Protein AF-A0A416HB13-F1 (afdb_monomer_lite)

pLDDT: mean 96.45, std 3.59, range [80.69, 98.94]

Structure (mmCIF, N/CA/C/O backbone):
data_AF-A0A416HB13-F1
#
_entry.id   AF-A0A416HB13-F1
#
loop_
_atom_site.group_PDB
_atom_site.id
_atom_site.type_symbol
_atom_site.label_atom_id
_atom_site.label_alt_id
_atom_site.label_comp_id
_atom_site.label_asym_id
_atom_site.label_entity_id
_atom_site.label_seq_id
_atom_site.pdbx_PDB_ins_code
_atom_site.Cartn_x
_atom_site.Cartn_y
_atom_site.Cartn_z
_atom_site.occupancy
_atom_site.B_iso_or_equiv
_atom_site.auth_seq_id
_atom_site.auth_comp_id
_atom_site.auth_asym_id
_atom_site.auth_atom_id
_atom_site.pdbx_PDB_model_num
ATOM 1 N N . MET A 1 1 ? -13.829 10.464 8.762 1.00 92.12 1 MET A N 1
ATOM 2 C CA . MET A 1 1 ? -14.070 9.004 8.730 1.00 92.12 1 MET A CA 1
ATOM 3 C C . MET A 1 1 ? -15.323 8.611 9.512 1.00 92.12 1 MET A C 1
ATOM 5 O O . MET A 1 1 ? -16.107 7.849 8.977 1.00 92.12 1 MET A O 1
ATOM 9 N N . GLN A 1 2 ? -15.575 9.172 10.703 1.00 96.19 2 GLN A N 1
ATOM 10 C CA . GLN A 1 2 ? -16.779 8.863 11.492 1.00 96.19 2 GLN A CA 1
ATOM 11 C C . GLN A 1 2 ? -18.097 9.027 10.715 1.00 96.19 2 GLN A C 1
ATOM 13 O O . GLN A 1 2 ? -18.885 8.095 10.679 1.00 96.19 2 GLN A O 1
ATOM 18 N N . THR A 1 3 ? -18.290 10.145 10.009 1.00 97.69 3 THR A N 1
ATOM 19 C CA . THR A 1 3 ? -19.457 10.354 9.130 1.00 97.69 3 THR A CA 1
ATOM 20 C C . THR A 1 3 ? -19.602 9.251 8.074 1.00 97.69 3 THR A C 1
ATOM 22 O O . THR A 1 3 ? -20.698 8.751 7.861 1.00 97.69 3 THR A O 1
ATOM 25 N N . LEU A 1 4 ? -18.497 8.801 7.461 1.00 97.19 4 LEU A N 1
ATOM 26 C CA . LEU A 1 4 ? -18.526 7.704 6.480 1.00 97.19 4 LEU A CA 1
ATOM 27 C C . LEU A 1 4 ? -19.013 6.392 7.115 1.00 97.19 4 LEU A C 1
ATOM 29 O O . LEU A 1 4 ? -19.756 5.645 6.489 1.00 97.19 4 LEU A O 1
ATOM 33 N N . ARG A 1 5 ? -18.623 6.109 8.361 1.00 97.81 5 ARG A N 1
ATOM 34 C CA . ARG A 1 5 ? -19.101 4.925 9.083 1.00 97.81 5 ARG A CA 1
ATOM 35 C C . ARG A 1 5 ? -20.570 5.061 9.474 1.00 97.81 5 ARG A C 1
ATOM 37 O O . ARG A 1 5 ? -21.370 4.195 9.144 1.00 97.81 5 ARG A O 1
ATOM 44 N N . ASP A 1 6 ? -20.899 6.134 10.187 1.00 97.94 6 ASP A N 1
ATOM 45 C CA . ASP A 1 6 ? -22.176 6.278 10.892 1.00 97.94 6 ASP A CA 1
ATOM 46 C C . ASP A 1 6 ? -23.327 6.588 9.933 1.00 97.94 6 ASP A C 1
ATOM 48 O O . ASP A 1 6 ? -24.427 6.069 10.103 1.00 97.94 6 ASP A O 1
ATOM 52 N N . GLU A 1 7 ? -23.075 7.403 8.907 1.00 98.31 7 GLU A N 1
ATOM 53 C CA . GLU A 1 7 ? -24.117 7.830 7.971 1.00 98.31 7 GLU A CA 1
ATOM 54 C C . GLU A 1 7 ? -24.127 6.996 6.687 1.00 98.31 7 GLU A C 1
ATOM 56 O O . GLU A 1 7 ? -25.192 6.775 6.116 1.00 98.31 7 GLU A O 1
ATOM 61 N N . TRP A 1 8 ? -22.958 6.553 6.203 1.00 98.06 8 TRP A N 1
ATOM 62 C CA . TRP A 1 8 ? -22.847 5.855 4.911 1.00 98.06 8 TRP A CA 1
ATOM 63 C C . TRP A 1 8 ? -22.631 4.343 5.065 1.00 98.06 8 TRP A C 1
ATOM 65 O O . TRP A 1 8 ? -22.630 3.623 4.068 1.00 98.06 8 TRP A O 1
ATOM 75 N N . GLY A 1 9 ? -22.451 3.842 6.292 1.00 97.62 9 GLY A N 1
ATOM 76 C CA . GLY A 1 9 ? -22.252 2.416 6.562 1.00 97.62 9 GLY A CA 1
ATOM 77 C C . GLY A 1 9 ? -20.906 1.868 6.078 1.00 97.62 9 GLY A C 1
ATOM 78 O O . GLY A 1 9 ? -20.760 0.657 5.913 1.00 97.62 9 GLY A O 1
ATOM 79 N N . VAL A 1 10 ? -19.921 2.734 5.823 1.00 98.06 10 VAL A N 1
ATOM 80 C CA . VAL A 1 10 ? -18.596 2.321 5.349 1.00 98.06 10 VAL A CA 1
ATOM 81 C C . VAL A 1 10 ? -17.853 1.586 6.464 1.00 98.06 10 VAL A C 1
ATOM 83 O O . VAL A 1 10 ? -17.742 2.082 7.583 1.00 98.06 10 VAL A O 1
ATOM 86 N N . ASN A 1 11 ? -17.277 0.428 6.142 1.00 97.88 11 ASN A N 1
ATOM 87 C CA . ASN A 1 11 ? -16.439 -0.355 7.056 1.00 97.88 11 ASN A CA 1
ATOM 88 C C . ASN A 1 11 ? -14.962 -0.422 6.631 1.00 97.88 11 ASN A C 1
ATOM 90 O O . ASN A 1 11 ? -14.164 -1.031 7.339 1.00 97.88 11 ASN A O 1
ATOM 94 N N . LEU A 1 12 ? -14.595 0.188 5.499 1.00 98.44 12 LEU A N 1
ATOM 95 C CA . LEU A 1 12 ? -13.238 0.203 4.960 1.00 98.44 12 LEU A CA 1
ATOM 96 C C . LEU A 1 12 ? -12.917 1.561 4.326 1.00 98.44 12 LEU A C 1
ATOM 98 O O . LEU A 1 12 ? -13.690 2.056 3.509 1.00 98.44 12 LEU A O 1
ATOM 102 N N . LEU A 1 13 ? -11.757 2.137 4.649 1.00 98.25 13 LEU A N 1
ATOM 103 C CA . LEU A 1 13 ? -11.190 3.273 3.912 1.00 98.25 13 LEU A CA 1
ATOM 104 C C . LEU A 1 13 ? -9.959 2.830 3.112 1.00 98.25 13 LEU A C 1
ATOM 106 O O . LEU A 1 13 ? -9.064 2.194 3.658 1.00 98.25 13 LEU A O 1
ATOM 110 N N . ARG A 1 14 ? -9.861 3.230 1.843 1.00 98.69 14 ARG A N 1
ATOM 111 C CA . ARG A 1 14 ? -8.649 3.060 1.029 1.00 98.69 14 ARG A CA 1
ATOM 112 C C . ARG A 1 14 ? -7.880 4.375 0.930 1.00 98.69 14 ARG A C 1
ATOM 114 O O . ARG A 1 14 ? -8.445 5.380 0.506 1.00 98.69 14 ARG A O 1
ATOM 121 N N . MET A 1 15 ? -6.608 4.371 1.322 1.00 98.25 15 MET A N 1
ATOM 122 C CA . MET A 1 15 ? -5.732 5.545 1.290 1.00 98.25 15 MET A CA 1
ATOM 123 C C . MET A 1 15 ? -4.755 5.451 0.119 1.00 98.25 15 MET A C 1
ATOM 125 O O . MET A 1 15 ? -3.716 4.802 0.234 1.00 98.25 15 MET A 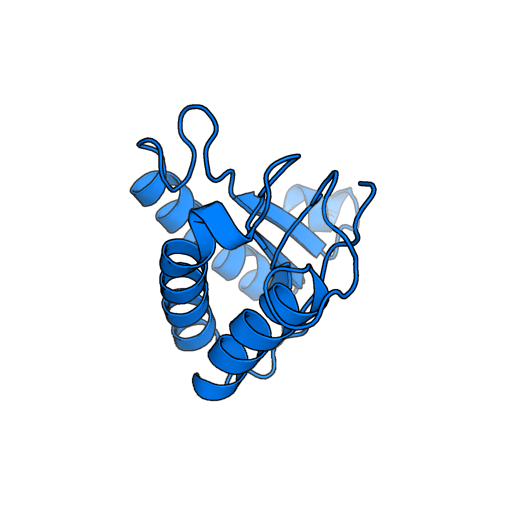O 1
ATOM 129 N N . ALA A 1 16 ? -5.088 6.126 -0.981 1.00 98.00 16 ALA A N 1
ATOM 130 C CA . ALA A 1 16 ? -4.252 6.191 -2.177 1.00 98.00 16 ALA A CA 1
ATOM 131 C C . ALA A 1 16 ? -2.987 7.030 -1.922 1.00 98.00 16 ALA A C 1
ATOM 133 O O . ALA A 1 16 ? -3.039 8.264 -1.884 1.00 98.00 16 ALA A O 1
ATOM 134 N N . CYS A 1 17 ? -1.847 6.367 -1.731 1.00 97.94 17 CYS A N 1
ATOM 135 C CA . CYS A 1 17 ? -0.556 7.008 -1.495 1.00 97.94 17 CYS A CA 1
ATOM 136 C C . CYS A 1 17 ? 0.197 7.139 -2.824 1.00 97.94 17 CYS A C 1
ATOM 138 O O . CYS A 1 17 ? 1.012 6.280 -3.162 1.00 97.94 17 CYS A O 1
ATOM 140 N N . TYR A 1 18 ? -0.103 8.199 -3.585 1.00 97.25 18 TYR A N 1
ATOM 141 C CA . TYR A 1 18 ? 0.565 8.512 -4.858 1.00 97.25 18 TYR A CA 1
ATOM 142 C C . TYR A 1 18 ? 2.085 8.465 -4.715 1.00 97.25 18 TYR A C 1
ATOM 144 O O . TYR A 1 18 ? 2.623 8.889 -3.691 1.00 97.25 18 TYR A O 1
ATOM 152 N N . VAL A 1 19 ? 2.780 7.977 -5.743 1.00 96.81 19 VAL A N 1
ATOM 153 C CA . VAL A 1 19 ? 4.217 7.683 -5.669 1.00 96.81 19 VAL A CA 1
ATOM 154 C C . VAL A 1 19 ? 5.028 8.735 -6.417 1.00 96.81 19 VAL A C 1
ATOM 156 O O . VAL A 1 19 ? 5.714 9.544 -5.794 1.00 96.81 19 VAL A O 1
ATOM 159 N N . THR A 1 20 ? 4.931 8.734 -7.743 1.00 94.81 20 THR A N 1
ATOM 160 C CA . THR A 1 20 ? 5.782 9.483 -8.685 1.00 94.81 20 THR A CA 1
ATOM 161 C C . THR A 1 20 ? 5.172 10.824 -9.092 1.00 94.81 20 THR A C 1
ATOM 163 O O . THR A 1 20 ? 5.891 11.763 -9.446 1.00 94.81 20 THR A O 1
ATOM 166 N N . GLN A 1 21 ? 3.844 10.923 -9.034 1.00 93.06 21 GLN A N 1
ATOM 167 C CA . GLN A 1 21 ? 3.069 12.083 -9.457 1.00 93.06 21 GLN A CA 1
ATOM 168 C C . GLN A 1 21 ? 3.374 13.311 -8.584 1.00 93.06 21 GLN A C 1
ATOM 170 O O . GLN A 1 21 ? 4.052 13.223 -7.561 1.00 93.06 21 GLN A O 1
ATOM 175 N N . TYR A 1 22 ? 2.908 14.490 -9.001 1.00 92.69 22 TYR A N 1
ATOM 176 C CA . TYR A 1 22 ? 3.120 15.733 -8.253 1.00 92.69 22 TYR A CA 1
ATOM 177 C C . TYR A 1 22 ? 2.639 15.603 -6.798 1.00 92.69 22 TYR A C 1
ATOM 179 O O . TYR A 1 22 ? 1.507 15.187 -6.560 1.00 92.69 22 TYR A O 1
ATOM 187 N N . ASN A 1 23 ? 3.499 15.961 -5.836 1.00 94.94 23 ASN A N 1
ATOM 188 C CA . ASN A 1 23 ? 3.284 15.749 -4.398 1.00 94.94 23 ASN A CA 1
ATOM 189 C C . ASN A 1 23 ? 3.077 14.275 -3.994 1.00 94.94 23 ASN A C 1
ATOM 191 O O . ASN A 1 23 ? 2.475 13.995 -2.958 1.00 94.94 23 ASN A O 1
ATOM 195 N N . GLY A 1 24 ? 3.582 13.332 -4.790 1.00 97.06 24 GLY A N 1
ATOM 196 C CA . GLY A 1 24 ? 3.658 11.916 -4.448 1.00 97.06 24 GLY A CA 1
ATOM 197 C C . GLY A 1 24 ? 4.782 11.609 -3.456 1.00 97.06 24 GLY A C 1
ATOM 198 O O . GLY A 1 24 ? 5.614 12.461 -3.126 1.00 97.06 24 GLY A O 1
ATOM 199 N N . TYR A 1 25 ? 4.828 10.368 -2.980 1.00 97.94 25 TYR A N 1
ATOM 200 C CA . TYR A 1 25 ? 5.757 9.896 -1.958 1.00 97.94 25 TYR A CA 1
ATOM 201 C C . TYR A 1 25 ? 7.219 10.132 -2.339 1.00 97.94 25 TYR A C 1
ATOM 203 O O . TYR A 1 25 ? 8.009 10.563 -1.505 1.00 97.94 25 TYR A O 1
ATOM 211 N N . THR A 1 26 ? 7.576 9.926 -3.609 1.00 96.56 26 THR A N 1
ATOM 212 C CA . THR A 1 26 ? 8.931 10.170 -4.124 1.00 96.56 26 THR A CA 1
ATOM 213 C C . THR A 1 26 ? 9.109 11.572 -4.706 1.00 96.56 26 THR A C 1
ATOM 215 O O . THR A 1 26 ? 10.166 11.872 -5.253 1.00 96.56 26 THR A O 1
ATOM 218 N N . ASN A 1 27 ? 8.092 12.432 -4.619 1.00 96.06 27 ASN A N 1
ATOM 219 C CA . ASN A 1 27 ? 8.055 13.740 -5.268 1.00 96.06 27 ASN A CA 1
ATOM 220 C C . ASN A 1 27 ? 7.499 14.825 -4.327 1.00 96.06 27 ASN A C 1
ATOM 222 O O . ASN A 1 27 ? 6.475 15.452 -4.592 1.00 96.06 27 ASN A O 1
ATOM 226 N N . GLY A 1 28 ? 8.164 15.014 -3.183 1.00 96.00 28 GLY A N 1
ATOM 227 C CA . GLY A 1 28 ? 7.874 16.092 -2.225 1.00 96.00 28 GLY A CA 1
ATOM 228 C C . GLY 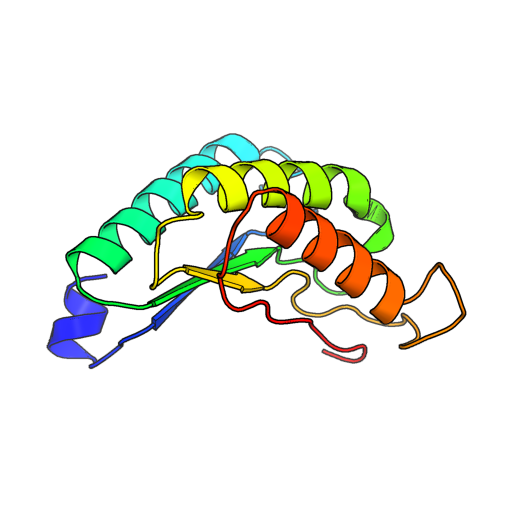A 1 28 ? 6.698 15.847 -1.270 1.00 96.00 28 GLY A C 1
ATOM 229 O O . GLY A 1 28 ? 6.519 16.615 -0.329 1.00 96.00 28 GLY A O 1
ATOM 230 N N . GLY A 1 29 ? 5.926 14.772 -1.454 1.00 98.06 29 GLY A N 1
ATOM 231 C CA . GLY A 1 29 ? 4.749 14.447 -0.641 1.00 98.06 29 GLY A CA 1
ATOM 232 C C . GLY A 1 29 ? 4.996 13.564 0.580 1.00 98.06 29 GLY A C 1
ATOM 233 O O . GLY A 1 29 ? 4.071 13.361 1.366 1.00 98.06 29 GLY A O 1
ATOM 234 N N . GLN A 1 30 ? 6.214 13.040 0.761 1.00 98.19 30 GLN A N 1
ATOM 235 C CA . GLN A 1 30 ? 6.514 11.993 1.745 1.00 98.19 30 GLN A CA 1
ATOM 236 C C . GLN A 1 30 ? 5.988 12.298 3.155 1.00 98.19 30 GLN A C 1
ATOM 238 O O . GLN A 1 30 ? 5.219 11.512 3.699 1.00 98.19 30 GLN A O 1
ATOM 243 N N . SER A 1 31 ? 6.351 13.445 3.738 1.00 98.25 31 SER A N 1
ATOM 244 C CA . SER A 1 31 ? 5.964 13.790 5.115 1.00 98.25 31 SER A CA 1
ATOM 245 C C . SER A 1 31 ? 4.451 13.934 5.294 1.00 98.25 31 SER A C 1
ATOM 247 O O . SER A 1 31 ? 3.906 13.553 6.330 1.00 98.25 31 SER A O 1
ATOM 249 N N . LEU A 1 32 ? 3.762 14.481 4.287 1.00 98.19 32 LEU A N 1
ATOM 250 C CA . LEU A 1 32 ? 2.311 14.641 4.324 1.00 98.19 32 LEU A CA 1
ATOM 251 C C . LEU A 1 32 ? 1.618 13.280 4.231 1.00 98.19 32 LEU A C 1
ATOM 253 O O . LEU A 1 32 ? 0.748 12.987 5.049 1.00 98.19 32 LEU A O 1
ATOM 257 N N . ILE A 1 33 ? 2.025 12.445 3.272 1.00 98.62 33 ILE A N 1
ATOM 258 C CA . ILE A 1 33 ? 1.495 11.087 3.103 1.00 98.62 33 ILE A CA 1
ATOM 259 C C . ILE A 1 33 ? 1.757 10.265 4.366 1.00 98.62 33 ILE A C 1
ATOM 261 O O . ILE A 1 33 ? 0.840 9.630 4.880 1.00 98.62 33 ILE A O 1
ATOM 265 N N . ASP A 1 34 ? 2.965 10.352 4.928 1.00 98.62 34 ASP A N 1
ATOM 266 C CA . ASP A 1 34 ? 3.318 9.659 6.161 1.00 98.62 34 ASP A CA 1
ATOM 267 C C . ASP A 1 34 ? 2.376 10.039 7.313 1.00 98.62 34 ASP A C 1
ATOM 269 O O . ASP A 1 34 ? 1.849 9.163 8.004 1.00 98.62 34 ASP A O 1
ATOM 273 N N . SER A 1 35 ? 2.133 11.342 7.500 1.00 98.62 35 SER A N 1
ATOM 274 C CA . SER A 1 35 ? 1.212 11.848 8.521 1.00 98.62 35 SER A CA 1
ATOM 275 C C . SER A 1 35 ? -0.227 11.395 8.276 1.00 98.62 35 SER A C 1
ATOM 277 O O . SER A 1 35 ? -0.942 11.108 9.235 1.00 98.62 35 SER A O 1
ATOM 279 N N . LYS A 1 36 ? -0.665 11.336 7.014 1.00 98.50 36 LYS A N 1
ATOM 280 C CA . LYS A 1 36 ? -2.031 10.934 6.660 1.00 98.50 36 LYS A CA 1
ATOM 281 C C . LYS A 1 36 ? -2.267 9.439 6.813 1.00 98.50 36 LYS A C 1
ATOM 283 O O . LYS A 1 36 ? -3.352 9.063 7.245 1.00 98.50 36 LYS A O 1
ATOM 288 N N . ILE A 1 37 ? -1.258 8.604 6.567 1.00 98.69 37 ILE A N 1
ATOM 289 C CA . ILE A 1 37 ? -1.324 7.174 6.887 1.00 98.69 37 ILE A CA 1
ATOM 290 C C . ILE A 1 37 ? -1.500 6.987 8.395 1.00 98.69 37 ILE A C 1
ATOM 292 O O . ILE A 1 37 ? -2.392 6.254 8.808 1.00 98.69 37 ILE A O 1
ATOM 296 N N . VAL A 1 38 ? -0.709 7.678 9.225 1.00 98.44 38 VAL A N 1
ATOM 297 C CA . VAL A 1 38 ? -0.832 7.566 10.690 1.00 98.44 38 VAL A CA 1
ATOM 298 C C . VAL A 1 38 ? -2.220 7.992 11.167 1.00 98.44 38 VAL A C 1
ATOM 300 O O . VAL A 1 38 ? -2.862 7.249 11.907 1.00 98.44 38 VAL A O 1
ATOM 303 N N . GLU A 1 39 ? -2.702 9.147 10.705 1.00 98.38 39 GLU A N 1
ATOM 304 C CA . GLU A 1 39 ? -4.040 9.657 11.025 1.00 98.38 39 GLU A CA 1
ATOM 305 C C . GLU A 1 39 ? -5.140 8.675 10.592 1.00 98.38 39 GLU A C 1
ATOM 307 O O . GLU A 1 39 ? -6.021 8.334 11.380 1.00 98.38 39 GLU A O 1
ATOM 312 N N . GLY A 1 40 ? -5.075 8.183 9.353 1.00 98.31 40 GLY A N 1
ATOM 313 C CA . GLY A 1 40 ? -6.087 7.299 8.785 1.00 98.31 40 GLY A CA 1
ATOM 314 C C . GLY A 1 40 ? -6.103 5.907 9.412 1.00 98.31 40 GLY A C 1
ATOM 315 O O . GLY A 1 40 ? -7.179 5.402 9.725 1.00 98.31 40 GLY A O 1
ATOM 316 N N . VAL A 1 41 ? -4.941 5.294 9.659 1.00 98.69 41 VAL A N 1
ATOM 317 C CA . VAL A 1 41 ? -4.875 3.985 10.331 1.00 98.69 41 VAL A CA 1
ATOM 318 C C . VAL A 1 41 ? -5.407 4.077 11.758 1.00 98.69 41 VAL A C 1
ATOM 320 O O . VAL A 1 41 ? -6.196 3.222 12.167 1.00 98.69 41 VAL A O 1
ATOM 323 N N . GLN A 1 42 ? -5.028 5.125 12.496 1.00 98.19 42 GLN A N 1
ATOM 324 C CA . GLN A 1 42 ? -5.499 5.322 13.865 1.00 98.19 42 GLN A CA 1
ATOM 325 C C . GLN A 1 42 ? -7.015 5.543 13.903 1.00 98.19 42 GLN A C 1
ATOM 327 O O . GLN A 1 42 ? -7.715 4.855 14.645 1.00 98.19 42 GLN A O 1
ATOM 332 N N . ALA A 1 43 ? -7.537 6.428 13.048 1.00 98.25 43 ALA A N 1
ATOM 333 C CA . ALA A 1 43 ? -8.972 6.680 12.963 1.00 98.25 43 ALA A CA 1
ATOM 334 C C . ALA A 1 43 ? -9.753 5.410 12.590 1.00 98.25 43 ALA A C 1
ATOM 336 O O . ALA A 1 43 ? -10.783 5.123 13.195 1.00 98.25 43 ALA A O 1
ATOM 337 N N . ALA A 1 44 ? -9.256 4.614 11.637 1.00 98.44 44 ALA A N 1
ATOM 338 C CA . ALA A 1 44 ? -9.896 3.356 11.264 1.00 98.44 44 ALA A CA 1
ATOM 339 C C . ALA A 1 44 ? -9.916 2.368 12.437 1.00 98.44 44 ALA A C 1
ATOM 341 O O . ALA A 1 44 ? -10.949 1.755 12.702 1.00 98.44 44 ALA A O 1
ATOM 342 N N . LYS A 1 45 ? -8.813 2.260 13.191 1.00 98.06 45 LYS A N 1
ATOM 343 C CA . LYS A 1 45 ? -8.733 1.381 14.365 1.00 98.06 45 LYS A CA 1
ATOM 344 C C . LYS A 1 45 ? -9.727 1.787 15.452 1.00 98.06 45 LYS A C 1
ATOM 346 O O . LYS A 1 45 ? -10.456 0.932 15.948 1.00 98.06 45 LYS A O 1
ATOM 351 N N . GLU A 1 46 ? -9.784 3.072 15.795 1.00 98.06 46 GLU A N 1
ATOM 352 C CA . GLU A 1 46 ? -10.702 3.614 16.810 1.00 98.06 46 GLU A CA 1
ATOM 353 C C . GLU A 1 46 ? -12.171 3.450 16.421 1.00 98.06 46 GLU A C 1
ATOM 355 O O . GLU A 1 46 ? -13.029 3.207 17.270 1.00 98.06 46 GLU A O 1
ATOM 360 N N . LEU A 1 47 ? -12.467 3.560 15.126 1.00 98.12 47 LEU A N 1
ATOM 361 C CA . LEU A 1 47 ? -13.825 3.461 14.611 1.00 98.12 47 LEU A CA 1
ATOM 362 C C . LEU A 1 47 ? -14.268 2.019 14.321 1.00 98.12 47 LEU A C 1
ATOM 364 O O . LEU A 1 47 ? -15.438 1.832 13.981 1.00 98.12 47 LEU A O 1
ATOM 368 N N . GLY A 1 48 ? -13.381 1.027 14.469 1.00 98.00 48 GLY A N 1
ATOM 369 C CA . GLY A 1 48 ? -13.665 -0.381 14.171 1.00 98.00 48 GLY A CA 1
ATOM 370 C C . GLY A 1 48 ? -13.768 -0.684 12.672 1.00 98.00 48 GLY A C 1
ATOM 371 O O . GLY A 1 48 ? -14.532 -1.557 12.270 1.00 98.00 48 GLY A O 1
ATOM 372 N N . MET A 1 49 ? -13.035 0.060 11.844 1.00 98.62 49 MET A N 1
ATOM 373 C CA . MET A 1 49 ? -13.009 -0.058 10.386 1.00 98.62 49 MET A CA 1
ATOM 374 C C . MET A 1 49 ? -11.688 -0.658 9.895 1.00 98.62 49 MET A C 1
ATOM 376 O O . MET A 1 49 ? -10.636 -0.506 10.522 1.00 98.62 49 MET A O 1
ATOM 380 N N . TYR A 1 50 ? -11.734 -1.273 8.718 1.00 98.81 50 TYR A N 1
ATOM 381 C CA . TYR A 1 50 ? -10.552 -1.636 7.949 1.00 98.81 50 TY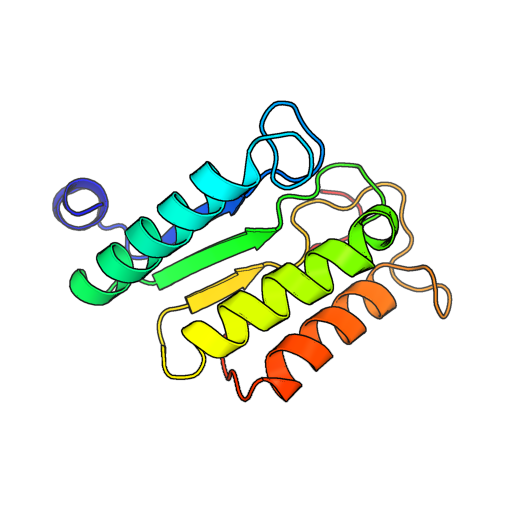R A CA 1
ATOM 382 C C . TYR A 1 50 ? -9.939 -0.421 7.251 1.00 98.81 50 TYR A C 1
ATOM 384 O O . TYR A 1 50 ? -10.615 0.563 6.936 1.00 98.81 50 TYR A O 1
ATOM 392 N N . VAL A 1 51 ? -8.648 -0.514 6.961 1.00 98.81 51 VAL A N 1
ATOM 393 C CA . VAL A 1 51 ? -7.925 0.477 6.171 1.00 98.81 51 VAL A CA 1
ATOM 394 C C . VAL A 1 51 ? -6.978 -0.205 5.194 1.00 98.81 51 VAL A C 1
ATOM 396 O O . VAL A 1 51 ? -6.221 -1.098 5.573 1.00 98.81 51 VAL A O 1
ATOM 399 N N . ILE A 1 52 ? -7.015 0.225 3.935 1.00 98.94 52 ILE A N 1
ATOM 400 C CA . ILE A 1 52 ? -6.021 -0.144 2.928 1.00 98.94 52 ILE A CA 1
ATOM 401 C C . ILE A 1 52 ? -4.987 0.978 2.850 1.00 98.94 52 ILE A C 1
ATOM 403 O O . ILE A 1 52 ? -5.339 2.131 2.588 1.00 98.94 52 ILE A O 1
ATOM 407 N N . VAL A 1 53 ? -3.719 0.633 3.068 1.00 98.88 53 VAL A N 1
ATOM 408 C CA . VAL A 1 53 ? -2.574 1.478 2.715 1.00 98.88 53 VAL A CA 1
ATOM 409 C C . VAL A 1 53 ? -2.134 1.066 1.316 1.00 98.88 53 VAL A C 1
ATOM 411 O O . VAL A 1 53 ? -1.580 -0.020 1.137 1.00 98.88 53 VAL A O 1
ATOM 414 N N . ASP A 1 54 ? -2.431 1.918 0.343 1.00 98.75 54 ASP A N 1
ATOM 415 C CA . ASP A 1 54 ? -2.235 1.649 -1.076 1.00 98.75 54 ASP A CA 1
ATOM 416 C C . ASP A 1 54 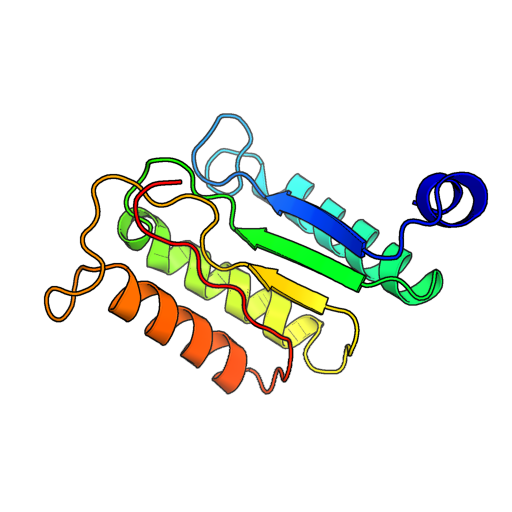? -0.987 2.370 -1.591 1.00 98.75 54 ASP A C 1
ATOM 418 O O . ASP A 1 54 ? -0.943 3.602 -1.620 1.00 98.75 54 ASP A O 1
ATOM 422 N N . TRP A 1 55 ? 0.028 1.591 -1.984 1.00 98.25 55 TRP A N 1
ATOM 423 C CA . TRP A 1 55 ? 1.153 2.085 -2.773 1.00 98.25 55 TRP A CA 1
ATOM 424 C C . TRP A 1 55 ? 0.673 2.349 -4.198 1.00 98.25 55 TRP A C 1
ATOM 426 O O . TRP A 1 55 ? 0.695 1.473 -5.073 1.00 98.25 55 TRP A O 1
ATOM 436 N N . HIS A 1 56 ? 0.241 3.592 -4.403 1.00 97.44 56 HIS A N 1
ATOM 437 C CA . HIS A 1 56 ? -0.529 4.020 -5.560 1.00 97.44 56 HIS A CA 1
ATOM 438 C C . HIS A 1 56 ? 0.382 4.304 -6.761 1.00 97.44 56 HIS A C 1
ATOM 440 O O . HIS A 1 56 ? 0.463 5.421 -7.278 1.00 97.44 56 HIS A O 1
ATOM 446 N N . ILE A 1 57 ? 1.133 3.276 -7.160 1.00 93.06 57 ILE A N 1
ATOM 447 C CA . ILE A 1 57 ? 1.781 3.207 -8.465 1.00 93.06 57 ILE A CA 1
ATOM 448 C C . ILE A 1 57 ? 0.681 3.108 -9.527 1.00 93.06 57 ILE A C 1
ATOM 450 O O . ILE A 1 57 ? -0.282 2.351 -9.370 1.00 93.06 57 ILE A O 1
ATOM 454 N N . HIS A 1 58 ? 0.790 3.913 -10.574 1.00 88.38 58 HIS A N 1
ATOM 455 C CA . HIS A 1 58 ? -0.195 3.941 -11.644 1.00 88.38 58 HIS A CA 1
ATOM 456 C C . HIS A 1 58 ? 0.379 3.142 -12.821 1.00 88.38 58 HIS A C 1
ATOM 458 O O . HIS A 1 58 ? 0.885 2.039 -12.620 1.00 88.38 58 HIS A O 1
ATOM 464 N N . GLU A 1 59 ? 0.358 3.699 -14.030 1.00 85.81 59 GLU A N 1
ATOM 465 C CA . GLU A 1 59 ? 0.770 3.019 -15.265 1.00 85.81 59 GLU A CA 1
ATOM 466 C C . GLU A 1 59 ? 2.267 2.641 -15.314 1.00 85.81 59 GLU A C 1
ATOM 468 O O . GLU A 1 59 ? 2.731 2.028 -16.277 1.00 85.81 59 GLU A O 1
ATOM 473 N N . GLU A 1 60 ? 3.061 3.027 -14.314 1.00 86.50 60 GLU A N 1
ATOM 474 C CA . GLU A 1 60 ? 4.488 2.747 -14.278 1.00 86.50 60 GLU A CA 1
ATOM 475 C C . GLU A 1 60 ? 4.808 1.289 -13.922 1.00 86.50 60 GLU A C 1
ATOM 477 O O . GLU A 1 60 ? 4.106 0.609 -13.173 1.00 86.50 60 GLU A O 1
ATOM 482 N N . ASN A 1 61 ? 5.962 0.811 -14.398 1.00 91.06 61 ASN A N 1
ATOM 483 C CA . ASN A 1 61 ? 6.511 -0.453 -13.922 1.00 91.06 61 ASN A CA 1
ATOM 484 C C . ASN A 1 61 ? 6.871 -0.314 -12.424 1.00 91.06 61 ASN A C 1
ATOM 486 O O . ASN A 1 61 ? 7.759 0.486 -12.095 1.00 91.06 61 ASN A O 1
ATOM 490 N N . PRO A 1 62 ? 6.272 -1.114 -11.517 1.00 94.06 62 PRO A N 1
ATOM 491 C CA . PRO A 1 62 ? 6.490 -0.983 -10.077 1.00 94.06 62 PRO A CA 1
ATOM 492 C C . PRO A 1 62 ? 7.935 -1.280 -9.648 1.00 94.06 62 PRO A C 1
ATOM 494 O O . PRO A 1 62 ? 8.376 -0.828 -8.588 1.00 94.06 62 PRO A O 1
ATOM 497 N N . HIS A 1 63 ? 8.721 -1.965 -10.491 1.00 94.69 63 HIS A N 1
ATOM 498 C CA . HIS A 1 63 ? 10.153 -2.157 -10.254 1.00 94.69 63 HIS A CA 1
ATOM 499 C C . HIS A 1 63 ? 10.940 -0.841 -10.238 1.00 94.69 63 HIS A C 1
ATOM 501 O O . HIS A 1 63 ? 11.956 -0.757 -9.552 1.00 94.69 63 HIS A O 1
ATOM 507 N N . THR A 1 64 ? 10.468 0.204 -10.927 1.00 94.12 64 THR A N 1
ATOM 508 C CA . THR A 1 64 ? 11.168 1.502 -10.996 1.00 94.12 64 THR A CA 1
ATOM 509 C C . THR A 1 64 ? 11.256 2.204 -9.642 1.00 94.12 64 THR A C 1
ATOM 511 O O . THR A 1 64 ? 12.225 2.912 -9.378 1.00 94.12 64 THR A O 1
ATOM 514 N N . THR A 1 65 ? 10.293 1.960 -8.751 1.00 95.19 65 THR A N 1
ATOM 515 C CA . THR A 1 65 ? 10.262 2.520 -7.394 1.00 95.19 65 THR A CA 1
ATOM 516 C C . THR A 1 65 ? 10.434 1.456 -6.314 1.00 95.19 65 THR A C 1
ATOM 518 O O . THR A 1 65 ? 10.164 1.728 -5.142 1.00 95.19 65 THR A O 1
ATOM 521 N N . LYS A 1 66 ? 10.867 0.239 -6.675 1.00 96.69 66 LYS A N 1
ATOM 522 C CA . LYS A 1 66 ? 10.880 -0.919 -5.770 1.00 96.69 66 LYS A CA 1
ATOM 523 C C . LYS A 1 66 ? 11.626 -0.643 -4.475 1.00 96.69 66 LYS A C 1
ATOM 525 O O . LYS A 1 66 ? 11.047 -0.825 -3.417 1.00 96.69 66 LYS A O 1
ATOM 530 N N . THR A 1 67 ? 12.846 -0.113 -4.530 1.00 98.12 67 THR A N 1
ATOM 531 C CA . THR A 1 67 ? 13.636 0.179 -3.320 1.00 98.12 67 THR A CA 1
ATOM 532 C C . THR A 1 67 ? 12.914 1.116 -2.346 1.00 98.12 67 THR A C 1
ATOM 534 O O . THR A 1 67 ? 13.022 0.946 -1.134 1.00 98.12 67 THR A O 1
ATOM 537 N N . VAL A 1 68 ? 12.145 2.087 -2.849 1.00 98.25 68 VAL A N 1
ATOM 538 C CA . VAL A 1 68 ? 11.352 2.977 -1.986 1.00 98.25 68 VAL A CA 1
ATOM 539 C C . VAL A 1 68 ? 10.131 2.244 -1.431 1.00 98.25 68 VAL A C 1
ATOM 541 O O . VAL A 1 68 ? 9.847 2.364 -0.242 1.00 98.25 68 VAL A O 1
ATOM 544 N N . ALA A 1 69 ? 9.454 1.434 -2.250 1.00 98.44 69 ALA A N 1
ATOM 545 C CA . ALA A 1 69 ? 8.341 0.598 -1.803 1.00 98.44 69 ALA A CA 1
ATOM 546 C C . ALA A 1 69 ? 8.777 -0.381 -0.694 1.00 98.44 69 ALA A C 1
ATOM 548 O O . ALA A 1 69 ? 8.091 -0.521 0.313 1.00 98.44 69 ALA A O 1
ATOM 549 N N . GLU A 1 70 ? 9.955 -1.000 -0.813 1.00 98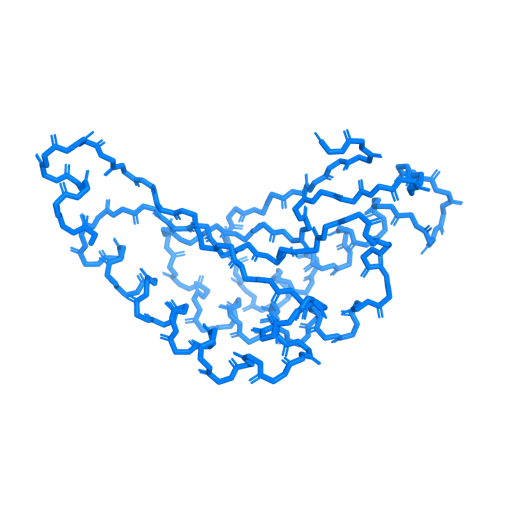.69 70 GLU A N 1
ATOM 550 C CA . GLU A 1 70 ? 10.528 -1.875 0.219 1.00 98.69 70 GLU A CA 1
ATOM 551 C C . GLU A 1 70 ? 10.696 -1.139 1.558 1.00 98.69 70 GLU A C 1
ATOM 553 O O . GLU A 1 70 ? 10.301 -1.650 2.607 1.00 98.69 70 GLU A O 1
ATOM 558 N N . GLN A 1 71 ? 11.238 0.084 1.535 1.00 98.75 71 GLN A N 1
ATOM 559 C CA . GLN A 1 71 ? 11.393 0.916 2.733 1.00 98.75 71 GLN A CA 1
ATOM 560 C C . GLN A 1 71 ? 10.038 1.325 3.324 1.00 98.75 71 GLN A C 1
ATOM 562 O O . GLN A 1 71 ? 9.844 1.246 4.541 1.00 98.75 71 GLN A O 1
ATOM 567 N N . PHE A 1 72 ? 9.101 1.723 2.463 1.00 98.81 72 PHE A N 1
ATOM 568 C CA . PHE A 1 72 ? 7.738 2.089 2.828 1.00 98.81 72 PHE A CA 1
ATOM 569 C C . PHE A 1 72 ? 7.024 0.933 3.538 1.00 98.81 72 PHE A C 1
ATOM 571 O O . PHE A 1 72 ? 6.570 1.077 4.676 1.00 98.81 72 PHE A O 1
ATOM 578 N N . PHE A 1 73 ? 6.988 -0.246 2.915 1.00 98.88 73 PHE A N 1
ATOM 579 C CA . PHE A 1 73 ? 6.311 -1.406 3.481 1.00 98.88 73 PHE A CA 1
ATOM 580 C C . PHE A 1 73 ? 7.028 -1.947 4.711 1.00 98.88 73 PHE A C 1
ATOM 582 O O . PHE A 1 73 ? 6.355 -2.302 5.672 1.00 98.88 73 PHE A O 1
ATOM 589 N N . LYS A 1 74 ? 8.364 -1.921 4.770 1.00 98.88 74 LYS A N 1
ATOM 590 C CA . LYS A 1 74 ? 9.094 -2.285 5.993 1.00 98.88 74 LYS A CA 1
ATOM 591 C C . LYS A 1 74 ? 8.707 -1.393 7.174 1.00 98.88 74 LYS A C 1
ATOM 593 O O . LYS A 1 74 ? 8.449 -1.901 8.267 1.00 98.88 74 LYS A O 1
ATOM 598 N N . LYS A 1 75 ? 8.628 -0.074 6.964 1.00 98.75 75 LYS A N 1
ATOM 599 C CA . LYS A 1 75 ? 8.207 0.899 7.985 1.00 98.75 75 LYS A CA 1
ATOM 600 C C . LYS A 1 75 ? 6.798 0.592 8.495 1.00 98.75 75 LYS A C 1
ATOM 602 O O . LYS A 1 75 ? 6.612 0.408 9.698 1.00 98.75 75 LYS A O 1
ATOM 607 N N . TYR A 1 76 ? 5.818 0.510 7.598 1.00 98.88 76 TYR A N 1
ATOM 608 C CA . TYR A 1 76 ? 4.414 0.383 7.995 1.00 98.88 76 TYR A CA 1
ATOM 609 C C . TYR A 1 76 ? 4.020 -1.023 8.435 1.00 98.88 76 TYR A C 1
ATOM 611 O O . TYR A 1 76 ? 3.243 -1.163 9.377 1.00 98.88 76 TYR A O 1
ATOM 619 N N . ALA A 1 77 ? 4.606 -2.065 7.845 1.00 98.75 77 ALA A N 1
ATOM 620 C CA . ALA A 1 77 ? 4.426 -3.429 8.326 1.00 98.75 77 ALA A CA 1
ATOM 621 C C . ALA A 1 77 ? 5.004 -3.601 9.733 1.00 98.75 77 ALA A C 1
ATOM 623 O O . ALA A 1 77 ? 4.389 -4.285 10.540 1.00 98.75 77 ALA A O 1
ATOM 624 N N . THR A 1 78 ? 6.130 -2.953 10.059 1.00 98.75 78 THR A N 1
ATOM 625 C CA . THR A 1 78 ? 6.684 -2.969 11.425 1.00 98.75 78 THR A CA 1
ATOM 626 C C . THR A 1 78 ? 5.777 -2.229 12.406 1.00 98.75 78 THR A C 1
ATOM 628 O O . THR A 1 78 ? 5.501 -2.744 13.488 1.00 98.75 78 THR A O 1
ATOM 631 N N . LEU A 1 79 ? 5.306 -1.034 12.033 1.00 98.56 79 LEU A N 1
ATOM 632 C CA . LEU A 1 79 ? 4.482 -0.188 12.898 1.00 98.56 79 LEU A CA 1
ATOM 633 C C . LEU A 1 79 ? 3.118 -0.820 13.210 1.00 98.56 79 LEU A C 1
ATOM 635 O O . LEU A 1 79 ? 2.632 -0.708 14.332 1.00 98.56 79 LEU A O 1
ATOM 639 N N . TYR A 1 80 ? 2.524 -1.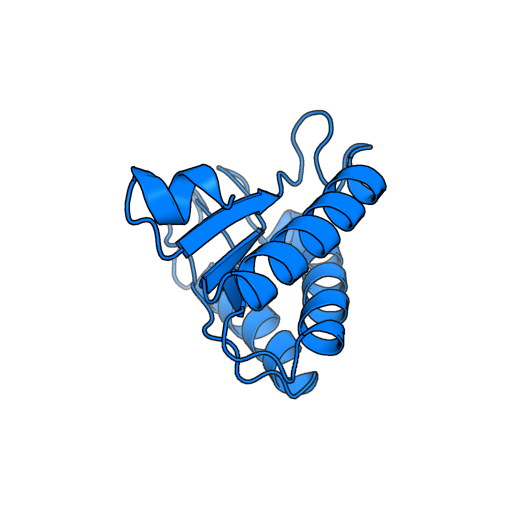505 12.230 1.00 98.69 80 TYR A N 1
ATOM 640 C CA . TYR A 1 80 ? 1.164 -2.042 12.311 1.00 98.69 80 TYR A CA 1
ATOM 641 C C . TYR A 1 80 ? 1.104 -3.575 12.321 1.00 98.69 80 TYR A C 1
ATOM 643 O O . TYR A 1 80 ? 0.056 -4.152 12.047 1.00 98.69 80 TYR A O 1
ATOM 651 N N . LYS A 1 81 ? 2.205 -4.270 12.638 1.00 98.25 81 LYS A N 1
ATOM 652 C CA . LYS A 1 81 ? 2.256 -5.748 12.641 1.00 98.25 81 LYS A CA 1
ATOM 653 C C . LYS A 1 81 ? 1.205 -6.410 13.540 1.00 98.25 81 LYS A C 1
ATOM 655 O O . LYS A 1 81 ? 0.752 -7.507 13.225 1.00 98.25 81 LYS A O 1
ATOM 660 N N . ASP A 1 82 ? 0.829 -5.734 14.627 1.00 98.00 82 ASP A N 1
ATOM 661 C CA . ASP A 1 82 ? -0.123 -6.218 15.632 1.00 98.00 82 ASP A CA 1
ATOM 662 C C . ASP A 1 82 ? -1.559 -5.715 15.371 1.00 98.00 82 ASP A C 1
ATOM 664 O O . ASP A 1 82 ? -2.453 -5.923 16.190 1.00 98.00 82 ASP A O 1
ATOM 668 N N . TYR A 1 83 ? -1.790 -5.030 14.244 1.00 98.19 83 TYR A N 1
ATOM 669 C CA . TYR A 1 83 ? -3.102 -4.513 13.862 1.00 98.19 83 TYR A CA 1
ATOM 670 C C . TYR A 1 83 ? -3.804 -5.532 12.960 1.00 98.19 83 TYR A C 1
ATOM 672 O O . TYR A 1 83 ? -3.245 -6.036 11.990 1.00 98.19 83 TYR A O 1
ATOM 680 N N . ASP A 1 84 ? -5.063 -5.808 13.274 1.00 97.12 84 ASP A N 1
ATOM 681 C CA . ASP A 1 84 ? -5.956 -6.726 12.562 1.00 97.12 84 ASP A CA 1
ATOM 682 C C . ASP A 1 84 ? -6.797 -6.039 11.475 1.00 97.12 84 ASP A C 1
ATOM 684 O O . ASP A 1 84 ? -7.461 -6.708 10.684 1.00 97.12 84 ASP A O 1
ATOM 688 N N . ASN A 1 85 ? -6.763 -4.706 11.425 1.00 97.81 85 ASN A N 1
ATOM 689 C CA . ASN A 1 85 ? -7.584 -3.889 10.539 1.00 97.81 85 ASN A CA 1
ATOM 690 C C . ASN A 1 85 ? -6.808 -3.246 9.375 1.00 97.81 85 ASN A C 1
ATOM 692 O O . ASN A 1 85 ? -7.408 -2.528 8.577 1.00 97.81 85 ASN A O 1
ATOM 696 N N . VAL A 1 86 ? -5.497 -3.491 9.260 1.00 98.81 86 VAL A N 1
ATOM 697 C CA . VAL A 1 86 ? -4.656 -2.950 8.179 1.00 98.81 86 VAL A CA 1
ATOM 698 C C . VAL A 1 86 ? -4.509 -3.966 7.049 1.00 98.81 86 VAL A C 1
ATOM 700 O O . VAL A 1 86 ? -4.212 -5.141 7.272 1.00 98.81 86 VAL A O 1
ATOM 703 N N . ILE A 1 87 ? -4.685 -3.483 5.825 1.00 98.94 87 ILE A N 1
ATOM 704 C CA . ILE A 1 87 ? -4.475 -4.206 4.573 1.00 98.94 87 ILE A CA 1
ATOM 705 C C . ILE A 1 87 ? -3.431 -3.427 3.767 1.00 98.94 87 ILE A C 1
ATOM 707 O O . ILE A 1 87 ? -3.498 -2.200 3.683 1.00 98.94 87 ILE A O 1
ATOM 711 N N . PHE A 1 88 ? -2.467 -4.125 3.173 1.00 98.88 88 PHE A N 1
ATOM 712 C CA . PHE A 1 88 ? -1.473 -3.510 2.295 1.00 98.88 88 PHE A CA 1
ATOM 713 C C . PHE A 1 88 ? -1.805 -3.806 0.841 1.00 98.88 88 PHE A C 1
ATOM 715 O O . PHE A 1 88 ? -1.831 -4.966 0.441 1.00 98.88 88 PHE A O 1
ATOM 722 N N . GLU A 1 89 ? -2.027 -2.770 0.044 1.00 98.81 89 GLU A N 1
ATOM 723 C CA . GLU A 1 89 ? -2.109 -2.883 -1.409 1.00 98.81 89 GLU A CA 1
ATOM 724 C C . GLU A 1 89 ? -0.772 -2.436 -1.993 1.00 98.81 89 GLU A C 1
ATOM 726 O O . GLU A 1 89 ? -0.353 -1.291 -1.827 1.00 98.81 89 GLU A O 1
ATOM 731 N N . ILE A 1 90 ? -0.041 -3.386 -2.575 1.00 98.25 90 ILE A N 1
ATOM 732 C CA . ILE A 1 90 ? 1.397 -3.214 -2.835 1.00 98.25 90 ILE A CA 1
ATOM 733 C C . ILE A 1 90 ? 1.706 -2.620 -4.204 1.00 98.25 90 ILE A C 1
ATOM 735 O O . ILE A 1 90 ? 2.813 -2.144 -4.429 1.00 98.25 90 ILE A O 1
ATOM 739 N N . CYS A 1 91 ? 0.730 -2.633 -5.104 1.00 96.12 91 CYS A N 1
ATOM 740 C CA . CYS A 1 91 ? 0.779 -1.937 -6.378 1.00 96.12 91 CYS A CA 1
ATOM 741 C C . CYS A 1 91 ? -0.647 -1.791 -6.922 1.00 96.12 91 CYS A C 1
ATOM 743 O O . CYS A 1 91 ? -1.281 -2.809 -7.192 1.00 96.12 91 CYS A O 1
ATOM 745 N N . ASN A 1 92 ? -1.117 -0.553 -7.068 1.00 96.62 92 ASN A N 1
ATOM 746 C CA . ASN A 1 92 ? -2.463 -0.211 -7.538 1.00 96.62 92 ASN A CA 1
ATOM 747 C C . ASN A 1 92 ? -2.738 -0.713 -8.968 1.00 96.62 92 ASN A C 1
ATOM 749 O O . ASN A 1 92 ? -3.403 -1.732 -9.133 1.00 96.62 92 ASN A O 1
ATOM 753 N N . GLU A 1 93 ? -2.193 -0.062 -10.000 1.00 94.94 93 GLU A N 1
ATOM 754 C CA . GLU A 1 93 ? -2.585 -0.347 -11.393 1.00 94.94 93 GLU A CA 1
ATOM 755 C C . GLU A 1 93 ? -1.390 -0.479 -12.363 1.00 94.94 93 GLU A C 1
ATOM 757 O O . GLU A 1 93 ? -1.272 0.275 -13.337 1.00 94.94 93 GLU A O 1
ATOM 762 N N . PRO A 1 94 ? -0.479 -1.449 -12.140 1.00 88.31 94 PRO A N 1
ATOM 763 C CA . PRO A 1 94 ? 0.629 -1.692 -13.056 1.00 88.31 94 PRO A CA 1
ATOM 764 C C . PRO A 1 94 ? 0.160 -1.936 -14.489 1.00 88.31 94 PRO A C 1
ATOM 766 O O . PRO A 1 94 ? -0.742 -2.729 -14.750 1.00 88.31 94 PRO A O 1
ATOM 769 N N . THR A 1 95 ? 0.863 -1.326 -15.435 1.00 88.12 95 THR A N 1
ATOM 770 C CA . THR A 1 95 ? 0.487 -1.346 -16.848 1.00 88.12 95 THR A CA 1
ATOM 771 C C . THR A 1 95 ? 1.641 -1.711 -17.743 1.00 88.12 95 THR A C 1
ATOM 773 O O . THR A 1 95 ? 2.786 -1.344 -17.493 1.00 88.12 95 THR A O 1
ATOM 776 N N . GLY A 1 96 ? 1.343 -2.433 -18.828 1.00 86.50 96 GLY A N 1
ATOM 777 C CA . GLY A 1 96 ? 2.343 -2.749 -19.850 1.00 86.50 96 GLY A CA 1
ATOM 778 C C . GLY A 1 96 ? 3.454 -3.668 -19.335 1.00 86.50 96 GLY A C 1
ATOM 779 O O . GLY A 1 96 ? 4.438 -3.908 -20.034 1.00 86.50 96 GLY A O 1
ATOM 780 N N . ILE A 1 97 ? 3.288 -4.209 -18.126 1.00 90.31 97 ILE A N 1
ATOM 781 C CA . ILE A 1 97 ? 4.174 -5.180 -17.501 1.00 90.31 97 ILE A CA 1
ATOM 782 C C . ILE A 1 97 ? 3.588 -6.579 -17.657 1.00 90.31 97 ILE A C 1
ATOM 784 O O . ILE A 1 97 ? 2.386 -6.794 -17.580 1.00 90.31 97 ILE A O 1
ATOM 788 N N . GLN A 1 98 ? 4.434 -7.569 -17.902 1.00 93.62 98 GLN A N 1
ATOM 789 C CA . GLN A 1 98 ? 3.979 -8.953 -17.978 1.00 93.62 98 GLN A CA 1
ATOM 790 C C . GLN A 1 98 ? 3.726 -9.512 -16.573 1.00 93.62 98 GLN A C 1
ATOM 792 O O . GLN A 1 98 ? 4.429 -9.163 -15.622 1.00 93.62 98 GLN A O 1
ATOM 797 N N . TRP A 1 99 ? 2.755 -10.422 -16.449 1.00 94.25 99 TRP A N 1
ATOM 798 C CA . TRP A 1 99 ? 2.481 -11.101 -15.179 1.00 94.25 99 TRP A CA 1
ATOM 799 C C . TRP A 1 99 ? 3.705 -11.871 -14.665 1.00 94.25 99 TRP A C 1
ATOM 801 O O . TRP A 1 99 ? 4.058 -11.748 -13.495 1.00 94.25 99 TRP A O 1
ATOM 811 N N . TYR A 1 100 ? 4.378 -12.628 -15.540 1.00 95.38 100 TYR A N 1
ATOM 812 C CA . TYR A 1 100 ? 5.558 -13.416 -15.188 1.00 95.38 100 TYR A CA 1
ATOM 813 C C . TYR A 1 100 ? 6.539 -13.535 -16.363 1.00 95.38 100 TYR A C 1
ATOM 815 O O . TYR A 1 100 ? 6.151 -13.918 -17.464 1.00 95.38 100 TYR A O 1
ATOM 823 N N . THR A 1 101 ? 7.812 -13.219 -16.121 1.00 94.69 101 THR A N 1
ATOM 824 C CA . THR A 1 101 ? 8.941 -13.349 -17.063 1.00 94.69 101 THR A CA 1
ATOM 825 C C . THR A 1 101 ? 10.177 -13.984 -16.420 1.00 94.69 101 THR A C 1
ATOM 827 O O . THR A 1 101 ? 11.101 -14.367 -17.134 1.00 94.69 101 THR A O 1
ATOM 830 N N . GLY A 1 102 ? 10.192 -14.136 -15.091 1.00 91.25 102 GLY A N 1
ATOM 831 C CA . GLY A 1 102 ? 11.273 -14.744 -14.320 1.00 91.25 102 GLY A CA 1
ATOM 832 C C . GLY A 1 102 ? 12.122 -13.759 -13.508 1.00 91.25 102 GLY A C 1
ATOM 833 O O . GLY A 1 102 ? 13.133 -14.189 -12.957 1.00 91.25 102 GLY A O 1
ATOM 834 N N . GLY A 1 103 ? 11.748 -12.474 -13.403 1.00 87.38 103 GLY A N 1
ATOM 835 C CA . GLY A 1 103 ? 12.471 -11.553 -12.509 1.00 87.38 103 GLY A CA 1
ATOM 836 C C . GLY A 1 103 ? 12.191 -10.054 -12.643 1.00 87.38 103 GLY A C 1
ATOM 837 O O . GLY A 1 103 ? 12.390 -9.326 -11.676 1.00 87.38 103 GLY A O 1
ATOM 838 N N . ASN A 1 104 ? 11.698 -9.576 -13.789 1.00 89.94 104 ASN A N 1
ATOM 839 C CA . ASN A 1 104 ? 11.289 -8.173 -13.983 1.00 89.94 104 ASN A CA 1
ATOM 840 C C . ASN A 1 104 ? 9.820 -8.112 -14.421 1.00 89.94 104 ASN A C 1
ATOM 842 O O . ASN A 1 104 ? 9.468 -7.606 -15.486 1.00 89.94 104 ASN A O 1
ATOM 846 N N . ASP A 1 105 ? 8.978 -8.745 -13.615 1.00 95.19 105 ASP A N 1
ATOM 847 C CA . ASP A 1 105 ? 7.551 -8.941 -13.843 1.00 95.19 105 ASP A CA 1
ATOM 848 C C . ASP A 1 105 ? 6.749 -8.630 -12.580 1.00 95.19 105 ASP A C 1
ATOM 850 O O . ASP A 1 105 ? 7.313 -8.421 -11.498 1.00 95.19 105 ASP A O 1
ATOM 854 N N . LEU A 1 106 ? 5.429 -8.588 -12.731 1.00 95.56 106 LEU A N 1
ATOM 855 C CA . LEU A 1 106 ? 4.533 -8.232 -11.643 1.00 95.56 106 LEU A CA 1
ATOM 856 C C . LEU A 1 106 ? 4.560 -9.263 -10.508 1.00 95.56 106 LEU A C 1
ATOM 858 O O . LEU A 1 106 ? 4.656 -8.886 -9.343 1.00 95.56 106 LEU A O 1
ATOM 862 N N . TYR A 1 107 ? 4.568 -10.559 -10.830 1.00 96.25 107 TYR A N 1
ATOM 863 C CA . TYR A 1 107 ? 4.639 -11.624 -9.829 1.00 96.25 107 TYR A CA 1
ATOM 864 C C . TYR A 1 107 ? 5.876 -11.499 -8.929 1.00 96.25 107 TYR A C 1
ATOM 866 O O . TYR A 1 107 ? 5.765 -11.596 -7.708 1.00 96.25 107 TYR A O 1
ATOM 874 N N . SER A 1 108 ? 7.049 -11.257 -9.515 1.00 97.38 108 SER A N 1
ATOM 875 C CA . SER A 1 108 ? 8.317 -11.142 -8.791 1.00 97.38 108 SER A CA 1
ATOM 876 C C . SER A 1 108 ? 8.336 -9.893 -7.910 1.00 97.38 108 SER A C 1
ATOM 878 O O . SER A 1 108 ? 8.737 -9.977 -6.753 1.00 97.38 108 SER A O 1
ATOM 880 N N . TYR A 1 109 ? 7.820 -8.759 -8.406 1.00 97.50 109 TYR A N 1
ATOM 881 C CA . TYR A 1 109 ? 7.625 -7.562 -7.580 1.00 97.50 109 TYR A CA 1
ATOM 882 C C . TYR A 1 109 ? 6.728 -7.860 -6.372 1.00 97.50 109 TYR A C 1
ATOM 884 O O . TYR A 1 109 ? 7.121 -7.628 -5.228 1.00 97.50 109 TYR A O 1
ATOM 892 N N . CYS A 1 110 ? 5.543 -8.423 -6.620 1.00 97.88 110 CYS A N 1
ATOM 893 C CA . CYS A 1 110 ? 4.569 -8.696 -5.573 1.00 97.88 110 CYS A CA 1
ATOM 894 C C . CYS A 1 110 ? 5.104 -9.682 -4.534 1.00 97.88 110 CYS A C 1
ATOM 896 O O . CYS A 1 110 ? 4.916 -9.483 -3.335 1.00 97.88 110 CYS A O 1
ATOM 898 N N . LYS A 1 111 ? 5.794 -10.733 -4.986 1.00 98.25 111 LYS A N 1
ATOM 899 C CA . LYS A 1 111 ? 6.401 -11.740 -4.118 1.00 98.25 111 LYS A CA 1
ATOM 900 C C . LYS A 1 111 ? 7.450 -11.129 -3.191 1.00 98.25 111 LYS A C 1
ATOM 902 O O . LYS A 1 111 ? 7.443 -11.442 -2.001 1.00 98.25 111 LYS A O 1
ATOM 907 N N . ASP A 1 112 ? 8.307 -10.256 -3.710 1.00 98.38 112 ASP A N 1
ATOM 908 C CA . ASP A 1 112 ? 9.380 -9.641 -2.928 1.00 98.38 112 ASP A CA 1
ATOM 909 C C . ASP A 1 112 ? 8.826 -8.673 -1.874 1.00 98.38 112 ASP A C 1
ATOM 911 O O . ASP A 1 112 ? 9.165 -8.780 -0.693 1.00 98.38 112 ASP A O 1
ATOM 915 N N . ILE A 1 113 ? 7.904 -7.783 -2.262 1.00 98.75 113 ILE A N 1
ATOM 916 C CA . ILE A 1 113 ? 7.272 -6.850 -1.317 1.00 98.75 113 ILE A CA 1
ATOM 917 C C . ILE A 1 113 ? 6.449 -7.603 -0.262 1.00 98.75 113 ILE A C 1
ATOM 919 O O . ILE A 1 113 ? 6.521 -7.282 0.927 1.00 98.75 113 ILE A O 1
ATOM 923 N N . ALA A 1 114 ? 5.712 -8.647 -0.657 1.00 98.75 114 ALA A N 1
ATOM 924 C CA . ALA A 1 114 ? 4.982 -9.479 0.294 1.00 98.75 114 ALA A CA 1
ATOM 925 C C . ALA A 1 114 ? 5.922 -10.195 1.275 1.00 98.75 114 ALA A C 1
ATOM 927 O O . ALA A 1 114 ? 5.616 -10.260 2.467 1.00 98.75 114 ALA A O 1
ATOM 928 N N . GLY A 1 115 ? 7.074 -10.684 0.804 1.00 98.81 115 GLY A N 1
ATOM 929 C CA . GLY A 1 115 ? 8.123 -11.257 1.648 1.00 98.81 115 GLY A CA 1
ATOM 930 C C . GLY A 1 115 ? 8.592 -10.277 2.721 1.00 98.81 115 GLY A C 1
ATOM 931 O O . GLY A 1 115 ? 8.565 -10.606 3.902 1.00 98.81 115 GLY A O 1
ATOM 932 N N . ILE A 1 116 ? 8.884 -9.033 2.339 1.00 98.75 116 ILE A N 1
ATOM 933 C CA . ILE A 1 116 ? 9.314 -7.979 3.272 1.00 98.75 116 ILE A CA 1
ATOM 934 C C . ILE A 1 116 ? 8.261 -7.695 4.346 1.00 98.75 116 ILE A C 1
ATOM 936 O O . ILE A 1 116 ? 8.596 -7.556 5.525 1.00 98.75 116 ILE A O 1
ATOM 940 N N . ILE A 1 117 ? 6.981 -7.633 3.968 1.00 98.88 117 ILE A N 1
ATOM 941 C CA . ILE A 1 117 ? 5.882 -7.441 4.926 1.00 98.88 117 ILE A CA 1
ATOM 942 C C . ILE A 1 117 ? 5.849 -8.598 5.939 1.00 98.88 117 ILE A C 1
ATOM 944 O O . ILE A 1 117 ? 5.673 -8.368 7.140 1.00 98.88 117 ILE A O 1
ATOM 948 N N . ARG A 1 118 ? 6.050 -9.839 5.477 1.00 98.75 118 ARG A N 1
ATOM 949 C CA . ARG A 1 118 ? 6.084 -11.033 6.337 1.00 98.75 118 ARG A CA 1
ATOM 950 C C . ARG A 1 118 ? 7.323 -11.084 7.227 1.00 98.75 118 ARG A C 1
ATOM 952 O O . ARG A 1 118 ? 7.182 -11.422 8.399 1.00 98.75 118 ARG A O 1
ATOM 959 N N . ASP A 1 119 ? 8.484 -10.670 6.731 1.00 98.69 119 ASP A N 1
ATOM 960 C CA . ASP A 1 119 ? 9.729 -10.600 7.507 1.00 98.69 119 ASP A CA 1
ATOM 961 C C . ASP A 1 119 ? 9.641 -9.588 8.663 1.00 98.69 119 ASP A C 1
ATOM 963 O O . ASP A 1 119 ? 10.303 -9.743 9.688 1.00 98.69 119 ASP A O 1
ATOM 967 N N . CYS A 1 120 ? 8.765 -8.582 8.550 1.00 98.62 120 CYS A N 1
ATOM 968 C CA . CYS A 1 120 ? 8.445 -7.660 9.647 1.00 98.62 120 CYS A CA 1
ATOM 969 C C . CYS A 1 120 ? 7.526 -8.278 10.723 1.00 98.62 120 CYS A C 1
ATOM 971 O O . CYS A 1 120 ? 7.207 -7.625 11.718 1.00 98.62 120 CYS A O 1
ATOM 973 N N . GLY A 1 121 ? 7.069 -9.520 10.529 1.00 98.38 121 GLY A N 1
ATOM 974 C CA . GLY A 1 121 ? 6.128 -10.218 11.405 1.00 98.38 121 GLY A CA 1
ATOM 975 C C . GLY A 1 121 ? 4.661 -9.837 11.189 1.00 98.38 121 GLY A C 1
ATOM 976 O O . GLY A 1 121 ? 3.804 -10.290 11.947 1.00 98.38 121 GLY A O 1
ATOM 977 N N . SER A 1 122 ? 4.348 -9.025 10.172 1.00 98.50 122 SER A N 1
ATOM 978 C CA . SER A 1 122 ? 2.973 -8.604 9.901 1.00 98.50 122 SER A CA 1
ATOM 979 C C . SER A 1 122 ? 2.147 -9.739 9.299 1.00 98.50 122 SER A C 1
ATOM 981 O O . SER A 1 122 ? 2.548 -10.391 8.329 1.00 98.50 122 SER A O 1
ATOM 983 N N . LYS A 1 123 ? 0.942 -9.931 9.842 1.00 98.12 123 LYS A N 1
ATOM 984 C CA . LYS A 1 123 ? -0.072 -10.870 9.333 1.00 98.12 123 LYS A CA 1
ATOM 985 C C . LYS A 1 123 ? -1.154 -10.190 8.491 1.00 98.12 123 LYS A C 1
ATOM 987 O O . LYS A 1 123 ? -2.126 -10.847 8.130 1.00 98.12 123 LYS A O 1
ATOM 992 N N . ALA A 1 124 ? -0.980 -8.907 8.168 1.00 98.44 124 ALA A N 1
ATOM 993 C CA . ALA A 1 124 ? -1.917 -8.145 7.352 1.00 98.44 124 ALA A CA 1
ATOM 994 C C . ALA A 1 124 ? -2.231 -8.860 6.028 1.00 98.44 124 ALA A C 1
ATOM 996 O O . ALA A 1 124 ? -1.360 -9.520 5.436 1.00 98.44 124 ALA A O 1
ATOM 997 N N . LEU A 1 125 ? -3.469 -8.703 5.554 1.00 98.69 125 LEU A N 1
ATOM 998 C CA . LEU A 1 125 ? -3.825 -9.066 4.185 1.00 98.69 125 LEU A CA 1
ATOM 999 C C . LEU A 1 125 ? -2.998 -8.221 3.211 1.00 98.69 125 LEU A C 1
ATOM 1001 O O . LEU A 1 125 ? -2.703 -7.055 3.480 1.00 98.69 125 LEU A O 1
ATOM 1005 N N . ILE A 1 126 ? -2.616 -8.835 2.094 1.00 98.88 126 ILE A N 1
ATOM 1006 C CA . ILE A 1 126 ? -1.832 -8.193 1.041 1.00 98.88 126 ILE A CA 1
ATOM 1007 C C . ILE A 1 126 ? -2.617 -8.318 -0.261 1.00 98.88 126 ILE A C 1
ATOM 1009 O O . ILE A 1 126 ? -2.986 -9.427 -0.649 1.00 98.88 126 ILE A O 1
ATOM 1013 N N . VAL A 1 127 ? -2.875 -7.186 -0.907 1.00 98.69 127 VAL A N 1
ATOM 1014 C CA . VAL A 1 127 ? -3.531 -7.082 -2.210 1.00 98.69 127 VAL A CA 1
ATOM 1015 C C . VAL A 1 127 ? -2.466 -6.779 -3.255 1.00 98.69 127 VAL A C 1
ATOM 1017 O O . VAL A 1 127 ? -1.729 -5.800 -3.138 1.00 98.69 127 VAL A O 1
ATOM 1020 N N . CYS A 1 128 ? -2.381 -7.637 -4.266 1.00 97.44 128 CYS A N 1
ATOM 1021 C CA . CYS A 1 128 ? -1.470 -7.495 -5.394 1.00 97.44 128 CYS A CA 1
ATOM 1022 C C . CYS A 1 128 ? -2.273 -7.045 -6.616 1.00 97.44 128 CYS A C 1
ATOM 1024 O O . CYS A 1 128 ? -3.206 -7.750 -7.004 1.00 97.44 128 CYS A O 1
ATOM 1026 N N . GLY A 1 129 ? -1.908 -5.911 -7.218 1.00 94.25 129 GLY A N 1
ATOM 1027 C CA . GLY A 1 129 ? -2.494 -5.465 -8.482 1.00 94.25 129 GLY A CA 1
ATOM 1028 C C . GLY A 1 129 ? -2.210 -6.423 -9.641 1.00 94.25 129 GLY A C 1
ATOM 1029 O O . GLY A 1 129 ? -1.416 -7.363 -9.528 1.00 94.25 129 GLY A O 1
ATOM 1030 N N . THR A 1 130 ? -2.865 -6.169 -10.773 1.00 91.94 130 THR A N 1
ATOM 1031 C CA . THR A 1 130 ? -2.708 -6.946 -12.013 1.00 91.94 130 THR A CA 1
ATOM 1032 C C . THR A 1 130 ? -2.319 -6.044 -13.183 1.00 91.94 130 THR A C 1
ATOM 1034 O O . THR A 1 130 ? -2.160 -4.844 -13.010 1.00 91.94 130 THR A O 1
ATOM 1037 N N . ASN A 1 131 ? -2.053 -6.623 -14.354 1.00 84.44 131 ASN A N 1
ATOM 1038 C CA . ASN A 1 131 ? -1.241 -5.992 -15.394 1.00 84.44 131 ASN A CA 1
ATOM 1039 C C . ASN A 1 131 ? -1.987 -5.148 -16.449 1.00 84.44 131 ASN A C 1
ATOM 1041 O O . ASN A 1 131 ? -1.383 -4.825 -17.473 1.00 84.44 131 ASN A O 1
ATOM 1045 N N . ASN A 1 132 ? -3.266 -4.824 -16.243 1.00 85.19 132 ASN A N 1
ATOM 1046 C CA . ASN A 1 132 ? -4.073 -4.030 -17.179 1.00 85.19 132 ASN A CA 1
ATOM 1047 C C . ASN A 1 132 ? -5.095 -3.135 -16.452 1.00 85.19 132 ASN A C 1
ATOM 1049 O O . ASN A 1 132 ? -6.248 -3.094 -16.884 1.00 85.19 132 ASN A O 1
ATOM 1053 N N . TRP A 1 133 ? -4.672 -2.440 -15.390 1.00 80.69 133 TRP A N 1
ATOM 1054 C CA . TRP A 1 133 ? -5.568 -1.681 -14.500 1.00 80.69 133 TRP A CA 1
ATOM 1055 C C . TRP A 1 133 ? -6.755 -2.548 -14.033 1.00 80.69 133 TRP A C 1
ATOM 1057 O O . TRP A 1 133 ? -7.930 -2.197 -14.292 1.00 80.69 133 TRP A O 1
#

Secondary structure (DSSP, 8-state):
-HHHHHTT---EEEEEEE-SSTT-IIIIIHHHHHHHHHHHHHHHHHHT-EEEEEEE--SS-GGGGHHHHHHHHHHHHHHTTT-SSEEEE--S--BS--S-SSSSSHHHHHHHHHHHHHHTT---EEE---TB-

Radius of gyration: 14.73 Å; chains: 1; bounding box: 38×31×37 Å

Sequence (133 aa):
MQTLRDEWGVNLLRMACYVTQYNGYTNGGQSLIDSKIVEGVQAAKELGMYVIVDWHIHEENPHTTKTVAEQFFKKYATLYKDYDNVIFEICNEPTGIQWYTGGNDLYSYCKDIAGIIRDCGSKALIVCGTNNW

Foldseek 3Di:
DLCCCPVVVAQEEEDQQADPDDLHCPHVVVVVSVVVCVVVVVVSVVNNHAYEDAPEAAQDQLVVCLVVLLVVLLVVLLVCQVPPRYAYESYAHYEPFACDDPDSGQVNSQVVSVVSSVVSNHPHHYHGHDYGD